Protein AF-A0A2V9YRN0-F1 (afdb_monomer_lite)

Sequence (85 aa):
MLAIEKLRKIVANLRWSAKDGAEQGATALFSAGLAEAVVRTEFDPIDVVTEVINRVEHALGQAMSQGLGHVVALGPTVLAASAVA

Radius of gyration: 17.47 Å; chains: 1; bounding box: 36×24×55 Å

Secondary structure (DSSP, 8-state):
-HHHHHHHHHHTT-BPPPTTS-SSPPBP---EEEE-----TTS-HHHHHHHHHHHHHHHHHHHHHT-TT-EEEE------S----

Structure (mmCIF, N/CA/C/O backbone):
data_AF-A0A2V9YRN0-F1
#
_entry.id   AF-A0A2V9YRN0-F1
#
loop_
_atom_site.group_PDB
_atom_site.id
_atom_site.type_symbol
_atom_site.label_atom_id
_atom_site.label_alt_id
_atom_site.label_comp_id
_atom_site.labe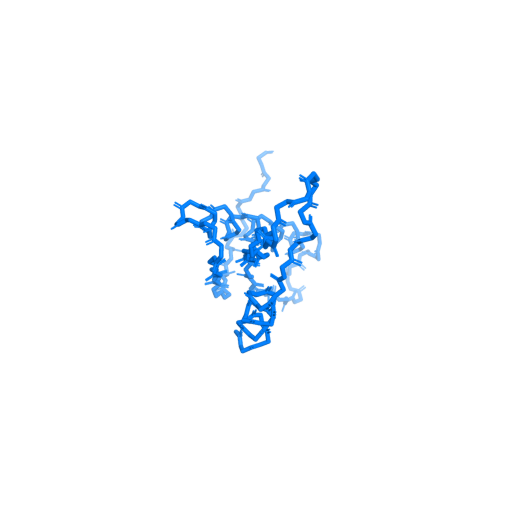l_asym_id
_atom_site.label_entity_id
_atom_site.label_seq_id
_atom_site.pdbx_PDB_ins_code
_atom_site.Cartn_x
_atom_site.Cartn_y
_atom_site.Cartn_z
_atom_site.occupancy
_atom_site.B_iso_or_equiv
_atom_site.auth_seq_id
_atom_site.auth_comp_id
_atom_site.auth_asym_id
_atom_site.auth_atom_id
_atom_site.pdbx_PDB_model_num
ATOM 1 N N . MET A 1 1 ? 8.878 -4.943 4.909 1.00 78.31 1 MET A N 1
ATOM 2 C CA . MET A 1 1 ? 7.679 -5.073 5.779 1.00 78.31 1 MET A CA 1
ATOM 3 C C . MET A 1 1 ? 7.833 -4.557 7.210 1.00 78.31 1 MET A C 1
ATOM 5 O O . MET A 1 1 ? 6.925 -3.882 7.678 1.00 78.31 1 MET A O 1
ATOM 9 N N . LEU A 1 2 ? 8.935 -4.835 7.924 1.00 88.25 2 LEU A N 1
ATOM 10 C CA . LEU A 1 2 ? 9.044 -4.568 9.372 1.00 88.25 2 LEU A CA 1
ATOM 11 C C . LEU A 1 2 ? 8.735 -3.118 9.802 1.00 88.25 2 LEU A C 1
ATOM 13 O O . LEU A 1 2 ? 8.092 -2.922 10.828 1.00 88.25 2 LEU A O 1
ATOM 17 N N . ALA A 1 3 ? 9.183 -2.110 9.047 1.00 93.44 3 ALA A N 1
ATOM 18 C CA . ALA A 1 3 ? 8.981 -0.702 9.406 1.00 93.44 3 ALA A CA 1
ATOM 19 C C . ALA A 1 3 ? 7.499 -0.287 9.384 1.00 93.44 3 ALA A C 1
ATOM 21 O O . ALA A 1 3 ? 7.020 0.321 10.338 1.00 93.44 3 ALA A O 1
ATOM 22 N N . ILE A 1 4 ? 6.762 -0.674 8.339 1.00 94.69 4 ILE A N 1
ATOM 23 C CA . ILE A 1 4 ? 5.339 -0.339 8.187 1.00 94.69 4 ILE A CA 1
ATOM 24 C C . ILE A 1 4 ? 4.494 -1.062 9.239 1.00 94.69 4 ILE A C 1
ATOM 26 O O . ILE A 1 4 ? 3.623 -0.458 9.858 1.00 94.69 4 ILE A O 1
ATOM 30 N N . GLU A 1 5 ? 4.807 -2.326 9.528 1.00 93.50 5 GLU A N 1
ATOM 31 C CA . GLU A 1 5 ? 4.110 -3.070 10.580 1.00 93.50 5 GLU A CA 1
ATOM 32 C C . GLU A 1 5 ? 4.390 -2.496 11.980 1.00 93.50 5 GLU A C 1
ATOM 34 O O . GLU A 1 5 ? 3.502 -2.449 12.831 1.00 93.50 5 GLU A O 1
ATOM 39 N N . LYS A 1 6 ? 5.612 -2.006 12.230 1.00 95.69 6 LYS A N 1
ATOM 40 C CA . LYS A 1 6 ? 5.924 -1.269 13.463 1.00 95.69 6 LYS A CA 1
ATOM 41 C C . LYS A 1 6 ? 5.126 0.028 13.554 1.00 95.69 6 LYS A C 1
ATOM 43 O O . LYS A 1 6 ? 4.558 0.293 14.609 1.00 95.69 6 LYS A O 1
ATOM 48 N N . LEU A 1 7 ? 5.049 0.802 12.471 1.00 94.94 7 LEU A N 1
ATOM 49 C CA . LEU A 1 7 ? 4.260 2.033 12.433 1.00 94.94 7 LEU A CA 1
ATOM 50 C C . LEU A 1 7 ? 2.784 1.755 12.740 1.00 94.94 7 LEU A C 1
ATOM 52 O O . LEU A 1 7 ? 2.219 2.410 13.610 1.00 94.94 7 LEU A O 1
ATOM 56 N N . ARG A 1 8 ? 2.196 0.719 12.128 1.00 94.56 8 ARG A N 1
ATOM 57 C CA . ARG A 1 8 ? 0.824 0.269 12.409 1.00 94.56 8 ARG A CA 1
ATOM 58 C C . ARG A 1 8 ? 0.590 0.007 13.896 1.00 94.56 8 ARG A C 1
ATOM 60 O O . ARG A 1 8 ? -0.380 0.500 14.463 1.00 94.56 8 ARG A O 1
ATOM 67 N N . LYS A 1 9 ? 1.504 -0.726 14.541 1.00 93.12 9 LYS A N 1
ATOM 68 C CA . LYS A 1 9 ? 1.438 -1.037 15.980 1.00 93.12 9 LYS A CA 1
ATOM 69 C C . LYS A 1 9 ? 1.607 0.198 16.863 1.00 93.12 9 LYS A C 1
ATOM 71 O O . LYS A 1 9 ? 0.924 0.307 17.872 1.00 93.12 9 LYS A O 1
ATOM 76 N N . ILE A 1 10 ? 2.502 1.117 16.497 1.00 94.75 10 ILE A N 1
ATOM 77 C CA . ILE A 1 10 ? 2.698 2.378 17.227 1.00 94.75 10 ILE A CA 1
ATOM 78 C C . ILE A 1 10 ? 1.425 3.225 17.157 1.00 94.75 10 ILE A C 1
ATOM 80 O O . ILE A 1 10 ? 0.949 3.683 18.192 1.00 94.75 10 ILE A O 1
ATOM 84 N N . VAL A 1 11 ? 0.845 3.379 15.963 1.00 93.19 11 VAL A N 1
ATOM 85 C CA . VAL A 1 11 ? -0.383 4.160 15.761 1.00 93.19 11 VAL A CA 1
ATOM 86 C C . VAL A 1 11 ? -1.568 3.535 16.497 1.00 93.19 11 VAL A C 1
ATOM 88 O O . VAL A 1 11 ? -2.333 4.266 17.113 1.00 93.19 11 VAL A O 1
ATOM 91 N N . ALA A 1 12 ? -1.671 2.205 16.545 1.00 91.31 12 ALA A N 1
ATOM 92 C CA . ALA A 1 12 ? -2.729 1.510 17.286 1.00 91.31 12 ALA A CA 1
ATOM 93 C C . ALA A 1 12 ? -2.717 1.765 18.809 1.00 91.31 12 ALA A C 1
ATOM 95 O O . ALA A 1 12 ? -3.714 1.504 19.478 1.00 91.31 12 A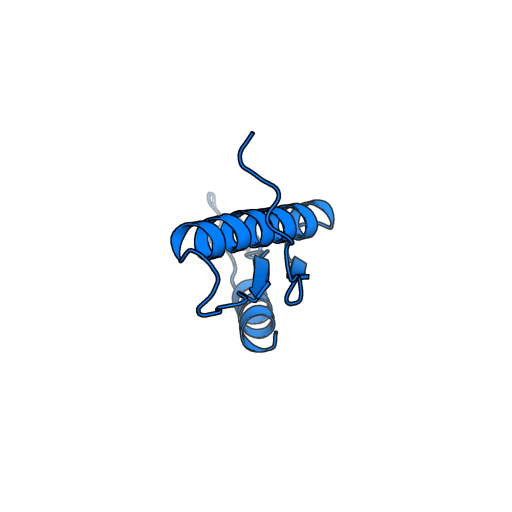LA A O 1
ATOM 96 N N . ASN A 1 13 ? -1.619 2.283 19.373 1.00 90.69 13 ASN A N 1
ATOM 97 C CA . ASN A 1 13 ? -1.566 2.702 20.779 1.00 90.69 13 ASN A CA 1
ATOM 98 C C . ASN A 1 13 ? -2.032 4.152 20.990 1.00 90.69 13 ASN A C 1
ATOM 100 O O . ASN A 1 13 ? -2.202 4.579 22.132 1.00 90.69 13 ASN A O 1
ATOM 104 N N . LEU A 1 14 ? -2.225 4.920 19.914 1.00 90.38 14 LEU A N 1
ATOM 105 C CA . LEU A 1 14 ? -2.696 6.297 19.982 1.00 90.38 14 LEU A CA 1
ATOM 106 C C . LEU A 1 14 ? -4.219 6.321 20.101 1.00 90.38 14 LEU A C 1
ATOM 108 O O . LEU A 1 14 ? -4.935 5.554 19.453 1.00 90.38 14 LEU A O 1
ATOM 112 N N . ARG A 1 15 ? -4.720 7.247 20.914 1.00 86.69 15 ARG A N 1
ATOM 113 C CA . ARG A 1 15 ? -6.146 7.535 21.044 1.00 86.69 15 ARG A CA 1
ATOM 114 C C . ARG A 1 15 ? -6.399 8.960 20.601 1.00 86.69 15 ARG A C 1
ATOM 116 O O . ARG A 1 15 ? -5.661 9.868 20.981 1.00 86.69 15 ARG A O 1
ATOM 123 N N . TRP A 1 16 ? -7.438 9.154 19.804 1.00 82.38 16 TRP A N 1
ATOM 124 C CA . TRP A 1 16 ? -7.903 10.486 19.460 1.00 82.38 16 TRP A CA 1
ATOM 125 C C . TRP A 1 16 ? -8.488 11.158 20.701 1.00 82.38 16 TRP A C 1
ATOM 127 O O . TRP A 1 16 ? -9.044 10.489 21.570 1.00 82.38 16 TRP A O 1
ATOM 137 N N . SER A 1 17 ? -8.374 12.481 20.793 1.00 77.75 17 SER A N 1
ATOM 138 C CA . SER A 1 17 ? -9.109 13.221 21.818 1.00 77.75 17 SER A CA 1
ATOM 139 C C . SER A 1 17 ? -10.603 13.101 21.520 1.00 77.75 17 SER A C 1
ATOM 141 O O . SER A 1 17 ? -11.025 13.351 20.387 1.00 77.75 17 SER A O 1
ATOM 143 N N . ALA A 1 18 ? -11.402 12.687 22.502 1.00 73.12 18 ALA A N 1
ATOM 144 C CA . ALA A 1 18 ? -12.845 12.688 22.340 1.00 73.12 18 ALA A CA 1
ATOM 145 C C . ALA A 1 18 ? -13.328 14.138 22.247 1.00 73.12 18 ALA A C 1
ATOM 147 O O . ALA A 1 18 ? -13.115 14.940 23.158 1.00 73.12 18 ALA A O 1
ATOM 148 N N . LYS A 1 19 ? -14.002 14.478 21.149 1.00 67.00 19 LYS A N 1
ATOM 149 C CA . LYS A 1 19 ? -14.859 15.660 21.144 1.00 67.00 19 LYS A CA 1
ATOM 150 C C . LYS A 1 19 ? -16.018 15.357 22.105 1.00 67.00 19 LYS A C 1
ATOM 152 O O . LYS A 1 19 ? -16.583 14.270 22.036 1.00 67.00 19 LYS A O 1
ATOM 157 N N . ASP A 1 20 ? -16.309 16.283 23.014 1.00 62.94 20 ASP A N 1
ATOM 158 C CA . ASP A 1 20 ? -17.483 16.266 23.906 1.00 62.94 20 ASP A CA 1
ATOM 159 C C . ASP A 1 20 ? -17.422 15.375 25.167 1.00 62.94 20 ASP A C 1
ATOM 161 O O . ASP A 1 20 ? -18.443 14.890 25.647 1.00 62.94 20 ASP A O 1
ATOM 165 N N . GLY A 1 21 ? -16.244 15.213 25.780 1.00 56.12 21 GLY A N 1
ATOM 166 C CA . GLY A 1 21 ? -16.161 14.756 27.180 1.00 56.12 21 GLY A CA 1
ATOM 167 C C . GLY A 1 21 ? -16.384 13.258 27.415 1.00 56.12 21 GLY A C 1
ATOM 168 O O . GLY A 1 21 ? -16.531 12.840 28.561 1.00 56.12 21 GLY A O 1
ATOM 169 N N . ALA A 1 22 ? -16.366 12.430 26.367 1.00 62.31 22 ALA A N 1
ATOM 170 C CA . ALA A 1 22 ? -16.222 10.988 26.543 1.00 62.31 22 ALA A CA 1
ATOM 171 C C . ALA A 1 22 ? -14.800 10.672 27.043 1.00 62.31 22 ALA A C 1
ATOM 173 O O . ALA A 1 22 ? -13.813 11.101 26.449 1.00 62.31 22 ALA A O 1
ATOM 174 N N . GLU A 1 23 ? -14.678 9.912 28.131 1.00 63.28 23 GLU A N 1
ATOM 175 C CA . GLU A 1 23 ? -13.398 9.712 28.832 1.00 63.28 23 GLU A CA 1
ATOM 176 C C . GLU A 1 23 ? -12.317 8.984 28.008 1.00 63.28 23 GLU A C 1
ATOM 178 O O . GLU A 1 23 ? -11.146 8.967 28.388 1.00 63.28 23 GLU A O 1
ATOM 183 N N . GLN A 1 24 ? -12.673 8.378 26.869 1.00 66.25 24 GLN A N 1
ATOM 184 C CA . GLN A 1 24 ? -11.745 7.669 25.987 1.00 66.25 24 GLN A CA 1
ATOM 185 C C . GLN A 1 24 ? -12.151 7.875 24.521 1.00 66.25 24 GLN A C 1
ATOM 187 O O . GLN A 1 24 ? -13.190 7.381 24.090 1.00 66.25 24 GLN A O 1
ATOM 192 N N . GLY A 1 25 ? -11.343 8.596 23.738 1.00 72.94 25 GLY A N 1
ATOM 193 C CA . GLY A 1 25 ? -11.581 8.724 22.298 1.00 72.94 25 GLY A CA 1
ATOM 194 C C . GLY A 1 25 ? -11.128 7.495 21.504 1.00 72.94 25 GLY A C 1
ATOM 195 O O . GLY A 1 25 ? -10.464 6.596 22.029 1.00 72.94 25 GLY A O 1
ATOM 196 N N . ALA A 1 26 ? -11.530 7.439 20.231 1.00 82.19 26 ALA A N 1
ATOM 197 C CA . ALA A 1 26 ? -11.316 6.277 19.372 1.00 82.19 26 ALA A CA 1
ATOM 198 C C . ALA A 1 26 ? -9.823 5.975 19.163 1.00 82.19 26 ALA A C 1
ATOM 200 O O . ALA A 1 26 ? -9.001 6.885 19.042 1.00 82.19 26 ALA A O 1
ATOM 201 N N . THR A 1 27 ? -9.473 4.692 19.084 1.00 86.38 27 THR A N 1
ATOM 202 C CA . THR A 1 27 ? -8.115 4.265 18.733 1.00 86.38 27 THR A CA 1
ATOM 203 C C . THR A 1 27 ? -7.780 4.681 17.303 1.00 86.38 27 THR A C 1
ATOM 205 O O . THR A 1 27 ? -8.594 4.516 16.391 1.00 86.38 27 THR A O 1
ATOM 208 N N . ALA A 1 28 ? -6.574 5.202 17.089 1.00 89.69 28 ALA A N 1
ATOM 209 C CA . ALA A 1 28 ? -6.091 5.490 15.751 1.00 89.69 28 ALA A CA 1
ATOM 210 C C . ALA A 1 28 ? -5.810 4.185 14.997 1.00 89.69 28 ALA A C 1
ATOM 212 O O . ALA A 1 28 ? -5.084 3.310 15.467 1.00 89.69 28 ALA A O 1
ATOM 213 N N . LEU A 1 29 ? -6.393 4.056 13.809 1.00 91.38 29 LEU A N 1
ATOM 214 C CA . LEU A 1 29 ? -6.177 2.919 12.924 1.00 91.38 29 LEU A CA 1
ATOM 215 C C . LEU A 1 29 ? -5.300 3.359 11.756 1.00 91.38 29 LEU A C 1
ATOM 217 O O . LEU A 1 29 ? -5.458 4.456 11.225 1.00 91.38 29 LEU A O 1
ATOM 221 N N . PHE A 1 30 ? -4.378 2.487 11.363 1.00 94.12 30 PHE A N 1
ATOM 222 C CA . PHE A 1 30 ? -3.433 2.735 10.282 1.00 94.12 30 PHE A CA 1
ATOM 223 C C . PHE A 1 30 ? -3.528 1.617 9.251 1.00 94.12 30 PHE A C 1
ATOM 225 O O . PHE A 1 30 ? -3.208 0.468 9.558 1.00 94.12 30 PHE A O 1
ATOM 232 N N . SER A 1 31 ? -3.944 1.965 8.036 1.00 95.94 31 SER A N 1
ATOM 233 C CA . SER A 1 31 ? -3.880 1.070 6.882 1.00 95.94 31 SER A CA 1
ATOM 234 C C . SER A 1 31 ? -2.786 1.527 5.922 1.00 95.94 31 SER A C 1
ATOM 236 O O . SER A 1 31 ? -2.544 2.728 5.800 1.00 95.94 31 SER A O 1
ATOM 238 N N . ALA A 1 32 ? -2.137 0.591 5.229 1.00 96.75 32 ALA A N 1
ATOM 239 C CA . ALA A 1 32 ? -1.138 0.929 4.216 1.00 96.75 32 ALA A CA 1
ATOM 240 C C . ALA A 1 32 ? -1.089 -0.078 3.062 1.00 96.75 32 ALA A C 1
ATOM 242 O O . ALA A 1 32 ? -1.182 -1.287 3.269 1.00 96.75 32 ALA A O 1
ATOM 243 N N . GLY A 1 33 ? -0.869 0.441 1.856 1.00 96.06 33 GLY A N 1
ATOM 244 C CA . GLY A 1 33 ? -0.407 -0.323 0.702 1.00 96.06 33 GLY A CA 1
ATOM 245 C C . GLY A 1 33 ? 1.097 -0.137 0.514 1.00 96.06 33 GLY A C 1
ATOM 246 O O . GLY A 1 33 ? 1.610 0.968 0.683 1.00 96.06 33 GLY A O 1
ATOM 247 N N . LEU A 1 34 ? 1.810 -1.208 0.177 1.00 95.38 34 LEU A N 1
ATOM 248 C CA . LEU A 1 34 ? 3.233 -1.180 -0.157 1.00 95.38 34 LEU A CA 1
ATOM 249 C C . LEU A 1 34 ? 3.468 -1.909 -1.480 1.00 95.38 34 LEU A C 1
ATOM 251 O O . LEU A 1 34 ? 2.897 -2.971 -1.714 1.00 95.38 34 LEU A O 1
ATOM 255 N N . ALA A 1 35 ? 4.347 -1.372 -2.317 1.00 94.12 35 ALA A N 1
ATOM 256 C CA . ALA A 1 35 ? 4.792 -2.014 -3.544 1.00 94.12 35 ALA A CA 1
ATOM 257 C C . ALA A 1 35 ? 6.280 -1.731 -3.765 1.00 94.12 35 ALA A C 1
ATOM 259 O O . ALA A 1 35 ? 6.774 -0.656 -3.421 1.00 94.12 35 ALA A O 1
ATOM 260 N N . GLU A 1 36 ? 6.997 -2.703 -4.323 1.00 91.56 36 GLU A N 1
ATOM 261 C CA . GLU A 1 36 ? 8.419 -2.564 -4.654 1.00 91.56 36 GLU A CA 1
ATOM 262 C C . GLU A 1 36 ? 8.598 -2.166 -6.120 1.00 91.56 36 GLU A C 1
ATOM 264 O O . GLU A 1 36 ? 8.089 -2.847 -7.014 1.00 91.56 36 GLU A O 1
ATOM 269 N N . ALA A 1 37 ? 9.321 -1.072 -6.367 1.00 90.69 37 ALA A N 1
ATOM 270 C CA . ALA A 1 37 ? 9.669 -0.608 -7.707 1.00 90.69 37 ALA A CA 1
ATOM 271 C C . ALA A 1 37 ? 10.748 -1.488 -8.347 1.00 90.69 37 ALA A C 1
ATOM 273 O O . ALA A 1 37 ? 11.715 -1.871 -7.687 1.00 90.69 37 ALA A O 1
ATOM 274 N N . VAL A 1 38 ? 10.617 -1.753 -9.648 1.00 88.62 38 VAL A N 1
ATOM 275 C CA . VAL A 1 38 ? 11.663 -2.405 -10.444 1.00 88.62 38 VAL A CA 1
ATOM 276 C C . VAL A 1 38 ? 12.300 -1.351 -11.340 1.00 88.62 38 VAL A C 1
ATOM 278 O O . VAL A 1 38 ? 11.710 -0.930 -12.328 1.00 88.62 38 VAL A O 1
ATOM 281 N N . VAL A 1 39 ? 13.514 -0.926 -10.992 1.00 88.50 39 VAL A N 1
ATOM 282 C CA . VAL A 1 39 ? 14.271 0.059 -11.774 1.00 88.50 39 VAL A CA 1
ATOM 283 C C . VAL A 1 39 ? 15.236 -0.680 -12.691 1.00 88.50 39 VAL A C 1
ATOM 285 O O . VAL A 1 39 ? 16.060 -1.467 -12.223 1.00 88.50 39 VAL A O 1
ATOM 288 N N . ARG A 1 40 ? 15.132 -0.431 -13.997 1.00 89.50 40 ARG A N 1
ATOM 289 C CA . ARG A 1 40 ? 16.055 -0.953 -15.008 1.00 89.50 40 ARG A CA 1
ATOM 290 C C . ARG A 1 40 ? 16.392 0.125 -16.021 1.00 89.50 40 ARG A C 1
ATOM 292 O O . ARG A 1 40 ? 15.589 1.021 -16.254 1.00 89.50 40 ARG A O 1
ATOM 299 N N . THR A 1 41 ? 17.561 0.005 -16.637 1.00 89.94 41 THR A N 1
ATOM 300 C CA . THR A 1 41 ? 18.031 0.911 -17.692 1.00 89.94 41 THR A CA 1
ATOM 301 C C . THR A 1 41 ? 17.129 0.919 -18.921 1.00 89.94 41 THR A C 1
ATOM 303 O O . THR A 1 41 ? 17.102 1.908 -19.641 1.00 89.94 41 THR A O 1
ATOM 306 N N . GLU A 1 42 ? 16.385 -0.162 -19.155 1.00 90.81 42 GLU A N 1
ATOM 307 C CA . GLU A 1 42 ? 15.498 -0.308 -20.311 1.00 90.81 42 GLU A CA 1
ATOM 308 C C . GLU A 1 42 ? 14.098 0.289 -20.093 1.00 90.81 42 GLU A C 1
ATOM 310 O O . GLU A 1 42 ? 13.302 0.306 -21.028 1.00 90.81 42 GLU A O 1
ATOM 315 N N . PHE A 1 43 ? 13.770 0.736 -18.877 1.00 87.00 43 PHE A N 1
ATOM 316 C CA . PHE A 1 43 ? 12.454 1.281 -18.547 1.00 87.00 43 PHE A CA 1
ATOM 317 C C . PHE A 1 43 ? 12.485 2.805 -18.486 1.00 87.00 43 PHE A C 1
ATOM 319 O O . PHE A 1 43 ? 13.418 3.391 -17.932 1.00 87.00 43 PHE A O 1
ATOM 326 N N . ASP A 1 44 ? 11.435 3.444 -19.007 1.00 93.06 44 ASP A N 1
ATOM 327 C CA . ASP A 1 44 ? 11.232 4.874 -18.806 1.00 93.06 44 ASP A CA 1
ATOM 328 C C . ASP A 1 44 ? 10.969 5.142 -17.307 1.00 93.06 44 ASP A C 1
ATOM 330 O O . ASP A 1 44 ? 10.122 4.477 -16.699 1.00 93.06 44 ASP A O 1
ATOM 334 N N . PRO A 1 45 ? 11.683 6.087 -16.666 1.00 90.69 45 PRO A N 1
ATOM 335 C CA . PRO A 1 45 ? 11.453 6.427 -15.265 1.00 90.69 45 PRO A CA 1
ATOM 336 C C . PRO A 1 45 ? 10.011 6.850 -14.953 1.00 90.69 45 PRO A C 1
ATOM 338 O O . PRO A 1 45 ? 9.532 6.582 -13.851 1.00 90.69 45 PRO A O 1
ATOM 341 N N . ILE A 1 46 ? 9.324 7.502 -15.895 1.00 93.19 46 ILE A N 1
ATOM 342 C CA . ILE A 1 46 ? 7.922 7.906 -15.751 1.00 93.19 46 ILE A CA 1
ATOM 343 C C . ILE A 1 46 ? 7.045 6.659 -15.675 1.00 93.19 46 ILE A C 1
ATOM 345 O O . ILE A 1 46 ? 6.242 6.549 -14.749 1.00 93.19 46 ILE A O 1
ATOM 349 N N . ASP A 1 47 ? 7.265 5.690 -16.565 1.00 89.94 47 ASP A N 1
ATOM 350 C CA . ASP A 1 47 ? 6.523 4.429 -16.559 1.00 89.94 47 ASP A CA 1
ATOM 351 C C . ASP A 1 47 ? 6.726 3.678 -15.240 1.00 89.94 47 ASP A C 1
ATOM 353 O O . ASP A 1 47 ? 5.754 3.231 -14.634 1.00 89.94 47 ASP A O 1
ATOM 357 N N . VAL A 1 48 ? 7.964 3.600 -14.735 1.00 90.62 48 VAL A N 1
ATOM 358 C CA . VAL A 1 48 ? 8.265 2.952 -13.444 1.00 90.62 48 VAL A CA 1
ATOM 359 C C . VAL A 1 48 ? 7.514 3.624 -12.291 1.00 90.62 48 VAL A C 1
ATOM 361 O O . VAL A 1 48 ? 6.971 2.939 -11.424 1.00 90.62 48 VAL A O 1
ATOM 364 N N . VAL A 1 49 ? 7.472 4.957 -12.253 1.00 92.88 49 VAL A N 1
ATOM 365 C CA . VAL A 1 49 ? 6.785 5.695 -11.181 1.00 92.88 49 VAL A CA 1
ATOM 366 C C . VAL A 1 49 ? 5.271 5.525 -11.279 1.00 92.88 49 VAL A C 1
ATOM 368 O O . VAL A 1 49 ? 4.635 5.226 -10.267 1.00 92.88 49 VAL A O 1
ATOM 371 N N . THR A 1 50 ? 4.690 5.667 -12.471 1.00 93.50 50 THR A N 1
ATOM 372 C CA . THR A 1 50 ? 3.247 5.492 -12.692 1.00 93.50 50 THR A CA 1
ATOM 373 C C . THR A 1 50 ? 2.796 4.086 -12.320 1.00 93.50 50 THR A C 1
ATOM 375 O O . THR A 1 50 ? 1.793 3.906 -11.632 1.00 93.50 50 THR A O 1
ATOM 378 N N . GLU A 1 51 ? 3.571 3.087 -12.722 1.00 92.06 51 GLU A N 1
ATOM 379 C CA . GLU A 1 51 ? 3.342 1.690 -12.395 1.00 92.06 51 GLU A CA 1
ATOM 380 C C . GLU A 1 51 ? 3.309 1.463 -10.875 1.00 92.06 51 GLU A C 1
ATOM 382 O O . GLU A 1 51 ? 2.339 0.927 -10.330 1.00 92.06 51 GLU A O 1
ATOM 387 N N . VAL A 1 52 ? 4.337 1.936 -10.169 1.00 93.75 52 VAL A N 1
ATOM 388 C CA . VAL A 1 52 ? 4.444 1.778 -8.716 1.00 93.75 52 VAL A CA 1
ATOM 389 C C . VAL A 1 52 ? 3.314 2.500 -7.992 1.00 93.75 52 VAL A C 1
ATOM 391 O O . VAL A 1 52 ? 2.771 1.927 -7.049 1.00 93.75 52 VAL A O 1
ATOM 394 N N . ILE A 1 53 ? 2.927 3.706 -8.432 1.00 94.75 53 ILE A N 1
ATOM 395 C CA . ILE A 1 53 ? 1.788 4.456 -7.874 1.00 94.75 53 ILE A CA 1
ATOM 396 C C . ILE A 1 53 ? 0.509 3.624 -7.984 1.00 94.75 53 ILE A C 1
ATOM 398 O O . ILE A 1 53 ? -0.141 3.355 -6.972 1.00 94.75 53 ILE A O 1
ATOM 402 N N . ASN A 1 54 ? 0.210 3.119 -9.181 1.00 95.06 54 ASN A N 1
ATOM 403 C CA . ASN A 1 54 ? -0.977 2.301 -9.410 1.00 95.06 54 ASN A CA 1
ATOM 404 C C . ASN A 1 54 ? -0.984 1.055 -8.508 1.00 95.06 54 ASN A C 1
ATOM 406 O O . ASN A 1 54 ? -2.019 0.696 -7.942 1.00 95.06 54 ASN A O 1
ATOM 410 N N . ARG A 1 55 ? 0.171 0.403 -8.308 1.00 95.12 55 ARG A N 1
ATOM 411 C CA . ARG A 1 55 ? 0.275 -0.757 -7.409 1.00 95.12 55 ARG A CA 1
ATOM 412 C C . ARG A 1 55 ? 0.151 -0.408 -5.932 1.00 95.12 55 ARG A C 1
ATOM 414 O O . ARG A 1 55 ? -0.489 -1.174 -5.211 1.00 95.12 55 ARG A O 1
ATOM 421 N N . VAL A 1 56 ? 0.745 0.685 -5.445 1.00 96.12 56 VAL A N 1
ATOM 422 C CA . VAL A 1 56 ? 0.594 1.063 -4.026 1.00 96.12 56 VAL A CA 1
ATOM 423 C C . VAL A 1 56 ? -0.839 1.474 -3.717 1.00 96.12 56 VAL A C 1
ATOM 425 O O . VAL A 1 56 ? -1.356 1.103 -2.664 1.00 96.12 56 VAL A O 1
ATOM 428 N N . GLU A 1 57 ? -1.507 2.161 -4.642 1.00 96.75 57 GLU A N 1
ATOM 429 C CA . GLU A 1 57 ? -2.921 2.516 -4.523 1.00 96.75 57 GLU A CA 1
ATOM 430 C C . GLU A 1 57 ? -3.804 1.269 -4.559 1.00 96.75 57 GLU A C 1
ATOM 432 O O . GLU A 1 57 ? -4.685 1.110 -3.713 1.00 96.75 57 GLU A O 1
ATOM 437 N N . HIS A 1 58 ? -3.515 0.327 -5.461 1.00 96.25 58 HIS A N 1
ATOM 438 C CA . HIS A 1 58 ? -4.203 -0.959 -5.496 1.00 96.25 58 HIS A CA 1
ATOM 439 C C . HIS A 1 58 ? -4.021 -1.742 -4.188 1.00 96.25 58 HIS A C 1
ATOM 441 O O . HIS A 1 58 ? -4.998 -2.222 -3.612 1.00 96.25 58 HIS A O 1
ATOM 447 N N . ALA A 1 59 ? -2.790 -1.836 -3.679 1.00 96.62 59 ALA A N 1
ATOM 448 C CA . ALA A 1 59 ? -2.489 -2.485 -2.406 1.00 96.62 59 ALA A CA 1
ATOM 449 C C . ALA A 1 59 ? -3.208 -1.800 -1.236 1.00 96.62 59 ALA A C 1
ATOM 451 O O . ALA A 1 59 ? -3.731 -2.477 -0.352 1.00 96.62 59 ALA A O 1
ATOM 452 N N . LEU A 1 60 ? -3.285 -0.466 -1.233 1.00 97.31 60 LEU A N 1
ATOM 453 C CA . LEU A 1 60 ? -4.027 0.279 -0.220 1.00 97.31 60 LEU A CA 1
ATOM 454 C C . LEU A 1 60 ? -5.529 -0.014 -0.312 1.00 97.31 60 LEU A C 1
ATOM 456 O O . LEU A 1 60 ? -6.157 -0.269 0.713 1.00 97.31 60 LEU A O 1
ATOM 460 N N . GLY A 1 61 ? -6.090 -0.055 -1.521 1.00 96.81 61 GLY A N 1
ATOM 461 C CA . GLY A 1 61 ? -7.476 -0.458 -1.755 1.00 96.81 61 GLY A CA 1
ATOM 462 C C . GLY A 1 61 ? -7.772 -1.869 -1.235 1.00 96.81 61 GLY A C 1
ATOM 463 O O . GLY A 1 61 ? -8.788 -2.078 -0.571 1.00 96.81 61 GLY A O 1
ATOM 464 N N . GLN A 1 62 ? -6.859 -2.824 -1.450 1.00 96.88 62 GLN A N 1
ATOM 465 C CA . GLN A 1 62 ? -6.954 -4.171 -0.875 1.00 96.88 62 GLN A CA 1
ATOM 466 C C . GLN A 1 62 ? -6.858 -4.162 0.656 1.00 96.88 62 GLN A C 1
ATOM 468 O O . GLN A 1 62 ? -7.610 -4.864 1.326 1.00 96.88 62 GLN A O 1
ATOM 473 N N . ALA A 1 63 ? -5.956 -3.364 1.228 1.00 96.19 63 ALA A N 1
ATOM 474 C CA . ALA A 1 63 ? -5.838 -3.239 2.675 1.00 96.19 63 ALA A CA 1
ATOM 475 C C . ALA A 1 63 ? -7.133 -2.689 3.286 1.00 96.19 63 ALA A C 1
ATOM 477 O O . ALA A 1 63 ? -7.616 -3.217 4.279 1.00 96.19 63 ALA A O 1
ATOM 478 N N . MET A 1 64 ? -7.733 -1.669 2.670 1.00 95.25 64 MET A N 1
ATOM 479 C CA . MET A 1 64 ? -8.984 -1.074 3.140 1.00 95.25 64 MET A CA 1
ATOM 480 C C . MET A 1 64 ? -10.186 -2.013 2.991 1.00 95.25 64 MET A C 1
ATOM 482 O O . MET A 1 64 ? -11.064 -1.999 3.853 1.00 95.25 64 MET A O 1
ATOM 486 N N . SER A 1 65 ? -10.232 -2.849 1.948 1.00 96.19 65 SER A N 1
ATOM 487 C CA . SER A 1 65 ? -11.328 -3.809 1.752 1.00 96.19 65 SER A CA 1
ATOM 488 C C . SER A 1 65 ? -11.296 -4.985 2.735 1.00 96.19 65 SER A C 1
ATOM 490 O O . SER A 1 65 ? -12.340 -5.571 3.013 1.00 96.19 65 SER A O 1
ATOM 492 N N . GLN A 1 66 ? -10.132 -5.294 3.318 1.00 92.75 66 GLN A N 1
ATOM 493 C CA . GLN A 1 66 ? -9.988 -6.271 4.408 1.00 92.75 66 GLN A CA 1
ATOM 494 C C . GLN A 1 66 ? -10.425 -5.718 5.777 1.00 92.75 66 GLN A C 1
ATOM 496 O O . GLN A 1 66 ? -10.573 -6.485 6.726 1.00 92.75 66 GLN A O 1
ATOM 501 N N . GLY A 1 67 ? -10.644 -4.403 5.879 1.00 87.62 67 GLY A N 1
ATOM 502 C CA . GLY A 1 67 ? -10.939 -3.688 7.117 1.00 87.62 67 GLY A CA 1
ATOM 503 C C . GLY A 1 67 ? -9.890 -2.619 7.438 1.00 87.62 67 GLY A C 1
ATOM 504 O O . GLY A 1 67 ? -8.799 -2.573 6.872 1.00 87.62 67 GLY A O 1
ATOM 505 N N . LEU A 1 68 ? -10.205 -1.719 8.368 1.00 86.88 68 LEU A N 1
ATOM 506 C CA . LEU A 1 68 ? -9.244 -0.708 8.818 1.00 86.88 68 LEU A CA 1
ATOM 507 C C . LEU A 1 68 ? -8.123 -1.348 9.648 1.00 86.88 68 LEU A C 1
ATOM 509 O O . LEU A 1 68 ? -8.356 -2.290 10.399 1.00 86.88 68 LEU A O 1
ATOM 513 N N . GLY A 1 69 ? -6.908 -0.802 9.564 1.00 91.62 69 GLY A N 1
ATOM 514 C CA . GLY 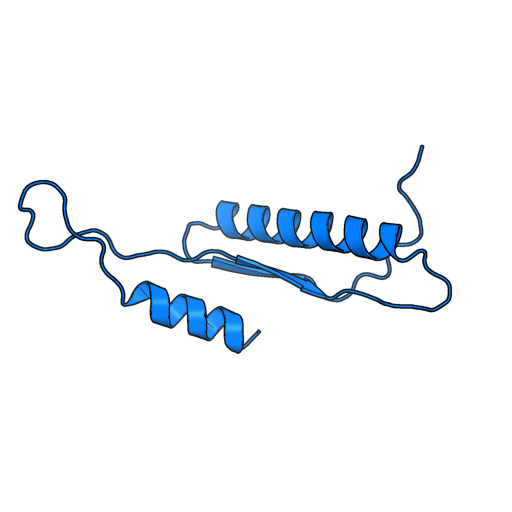A 1 69 ? -5.775 -1.303 10.345 1.00 91.62 69 GLY A CA 1
ATOM 515 C C . GLY A 1 69 ? -4.985 -2.428 9.672 1.00 91.62 69 GLY A C 1
ATOM 516 O O . GLY A 1 69 ? -4.255 -3.135 10.369 1.00 91.62 69 GLY A O 1
ATOM 517 N N . HIS A 1 70 ? -5.131 -2.621 8.358 1.00 94.88 70 HIS A N 1
ATOM 518 C CA . HIS A 1 70 ? -4.448 -3.664 7.586 1.00 94.88 70 HIS A CA 1
ATOM 519 C C . HIS A 1 70 ? -3.312 -3.103 6.728 1.00 94.88 70 HIS A C 1
ATOM 521 O O . HIS A 1 70 ? -3.353 -1.967 6.260 1.00 94.88 70 HIS A O 1
ATOM 527 N N . VAL A 1 71 ? -2.285 -3.922 6.506 1.00 95.31 71 VAL A N 1
ATOM 528 C CA . VAL A 1 71 ? -1.164 -3.595 5.622 1.00 95.31 71 VAL A CA 1
ATOM 529 C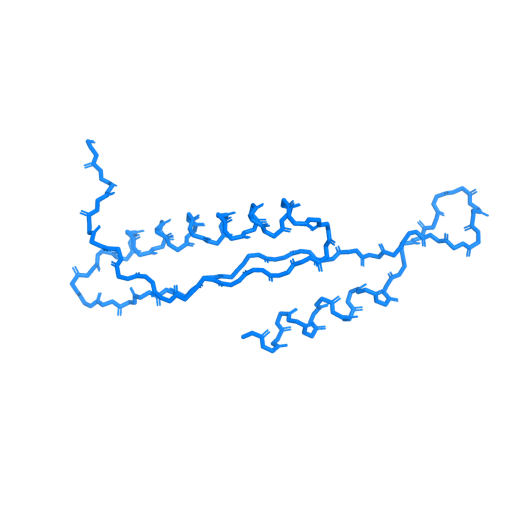 C . VAL A 1 71 ? -1.060 -4.677 4.564 1.00 95.31 71 VAL A C 1
ATOM 531 O O . VAL A 1 71 ? -0.926 -5.853 4.899 1.00 95.31 71 VAL A O 1
ATOM 534 N N . VAL A 1 72 ? -1.087 -4.277 3.298 1.00 96.12 72 VAL A N 1
ATOM 535 C CA . VAL A 1 72 ? -0.910 -5.175 2.155 1.00 96.12 72 VAL A CA 1
ATOM 536 C C . VAL A 1 72 ? 0.351 -4.769 1.415 1.00 96.12 72 VAL A C 1
ATOM 538 O O . VAL A 1 72 ? 0.582 -3.587 1.167 1.00 96.12 72 VAL A O 1
ATOM 541 N N . ALA A 1 73 ? 1.176 -5.754 1.070 1.00 94.38 73 ALA A N 1
ATOM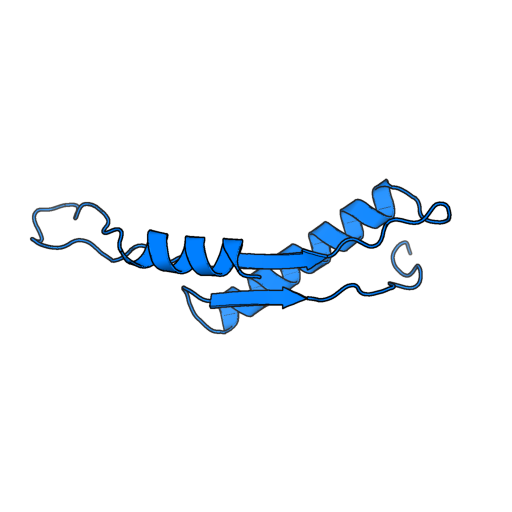 542 C CA . ALA A 1 73 ? 2.384 -5.534 0.297 1.00 94.38 73 ALA A CA 1
ATOM 543 C C . ALA A 1 73 ? 2.408 -6.405 -0.947 1.00 94.38 73 ALA A C 1
ATOM 545 O O . ALA A 1 73 ? 2.199 -7.615 -0.875 1.00 94.38 73 ALA A O 1
ATOM 546 N N . LEU A 1 74 ? 2.703 -5.767 -2.071 1.00 92.25 74 LEU A N 1
ATOM 547 C CA . LEU A 1 74 ? 2.875 -6.400 -3.362 1.00 92.25 74 LEU A CA 1
ATOM 548 C C . LEU A 1 74 ? 4.367 -6.462 -3.675 1.00 92.25 74 LEU A C 1
ATOM 550 O O . LEU A 1 74 ? 5.070 -5.449 -3.644 1.00 92.25 74 LEU A O 1
ATOM 554 N N . GLY A 1 75 ? 4.845 -7.668 -3.973 1.00 85.81 75 GLY A N 1
ATOM 555 C CA . GLY A 1 75 ? 6.218 -7.878 -4.414 1.00 85.81 75 GLY A CA 1
ATOM 556 C C . GLY A 1 75 ? 6.511 -7.198 -5.759 1.00 85.81 75 GLY A C 1
ATOM 557 O O . GLY A 1 75 ? 5.610 -6.643 -6.405 1.00 85.81 75 GLY A O 1
ATOM 558 N N . PRO A 1 76 ? 7.772 -7.249 -6.208 1.00 80.81 76 PRO A N 1
ATOM 559 C CA . PRO A 1 76 ? 8.158 -6.705 -7.496 1.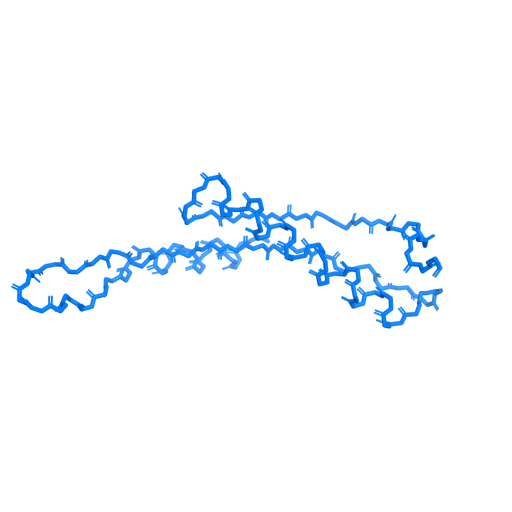00 80.81 76 PRO A CA 1
ATOM 560 C C . PRO A 1 76 ? 7.406 -7.455 -8.595 1.00 80.81 76 PRO A C 1
ATOM 562 O O . PRO A 1 76 ? 7.491 -8.677 -8.709 1.00 80.81 76 PRO A O 1
ATOM 565 N N . THR A 1 77 ? 6.654 -6.717 -9.402 1.00 74.06 77 THR A N 1
ATOM 566 C CA . THR A 1 77 ? 6.042 -7.253 -10.617 1.00 74.06 77 THR A CA 1
ATOM 567 C C . THR A 1 77 ? 6.824 -6.683 -11.785 1.00 74.06 77 THR A C 1
ATOM 569 O O . THR A 1 77 ? 6.957 -5.469 -11.905 1.00 74.06 77 THR A O 1
ATOM 572 N N . VAL A 1 78 ? 7.375 -7.548 -12.637 1.00 57.91 78 VAL A N 1
ATOM 573 C CA . VAL A 1 78 ? 7.884 -7.112 -13.940 1.00 57.91 78 VAL A CA 1
ATOM 574 C C . VAL A 1 78 ? 6.650 -6.894 -14.796 1.00 57.91 78 VAL A C 1
ATOM 576 O O . VAL A 1 78 ? 6.177 -7.826 -15.444 1.00 57.91 78 VAL A O 1
ATOM 579 N N . LEU A 1 79 ? 6.055 -5.705 -14.727 1.00 56.19 79 LEU A N 1
ATOM 580 C CA . LEU A 1 79 ? 5.020 -5.378 -15.688 1.00 56.19 79 LEU A CA 1
ATOM 581 C C . LEU A 1 79 ? 5.685 -5.280 -17.055 1.00 56.19 79 LEU A C 1
ATOM 583 O O . LEU A 1 79 ? 6.501 -4.403 -17.326 1.00 56.19 79 LEU A O 1
ATOM 587 N N . ALA A 1 80 ? 5.358 -6.257 -17.898 1.00 50.62 80 ALA A N 1
ATOM 588 C CA . ALA A 1 80 ? 5.465 -6.113 -19.331 1.00 50.62 80 ALA A CA 1
ATOM 589 C C . ALA A 1 80 ? 4.707 -4.839 -19.706 1.00 50.62 80 ALA A C 1
ATOM 591 O O . ALA A 1 80 ? 3.537 -4.696 -19.343 1.00 50.62 80 ALA A O 1
ATOM 592 N N . ALA A 1 81 ? 5.403 -3.929 -20.386 1.00 44.19 81 ALA A N 1
ATOM 593 C CA . ALA A 1 81 ? 4.871 -2.713 -20.979 1.00 44.19 81 ALA A CA 1
ATOM 594 C C . ALA A 1 81 ? 3.463 -2.954 -21.543 1.00 44.19 81 ALA A C 1
ATOM 596 O O . ALA A 1 81 ? 3.290 -3.567 -22.593 1.00 44.19 81 ALA A O 1
ATOM 597 N N . SER A 1 82 ? 2.441 -2.549 -20.800 1.00 45.75 82 SER A N 1
ATOM 598 C CA . SER A 1 82 ? 1.053 -2.667 -21.231 1.00 45.75 82 SER A CA 1
ATOM 599 C C . SER A 1 82 ? 0.206 -1.637 -20.504 1.00 45.75 82 SER A C 1
ATOM 601 O O . SER A 1 82 ? -0.667 -1.984 -19.720 1.00 45.75 82 SER A O 1
ATOM 603 N N . ALA A 1 83 ? 0.483 -0.357 -20.761 1.00 40.44 83 ALA A N 1
ATOM 604 C CA . ALA A 1 83 ? -0.522 0.699 -20.638 1.00 40.44 83 ALA A CA 1
ATOM 605 C C . ALA A 1 83 ? -0.052 2.024 -21.268 1.00 40.44 83 ALA A C 1
ATOM 607 O O . ALA A 1 83 ? 0.225 2.970 -20.545 1.00 40.44 83 ALA A O 1
ATOM 608 N N . VAL A 1 84 ? -0.045 2.116 -22.603 1.00 36.78 84 VAL A N 1
ATOM 609 C CA . VAL A 1 84 ? -0.652 3.272 -23.291 1.00 36.78 84 VAL A CA 1
ATOM 610 C C . VAL A 1 84 ? -1.326 2.736 -24.560 1.00 36.78 84 VAL A C 1
ATOM 612 O O . VAL A 1 84 ? -0.663 2.121 -25.396 1.00 36.78 84 VAL A O 1
ATOM 615 N N . ALA A 1 85 ? -2.650 2.883 -24.628 1.00 34.72 85 ALA A N 1
ATOM 616 C CA . ALA A 1 85 ? -3.461 2.672 -25.827 1.00 34.72 85 ALA A CA 1
ATOM 617 C C . ALA A 1 85 ? -3.520 3.962 -26.654 1.00 34.72 85 ALA A C 1
ATOM 619 O O . ALA A 1 85 ? -3.434 5.045 -26.030 1.00 34.72 85 ALA A O 1
#

Foldseek 3Di:
DVVLLVVLVVQQVDFDDDDPDDPTHDRGFDEFFAEDFDDDPPDDPVCSVVVRVVRRVVQSVVRPVVPTRGYGYDYDDPDDPDDDD

pLDDT: mean 84.87, std 15.63, range [34.72, 97.31]